Protein AF-A0A0B6XTP5-F1 (afdb_monomer_lite)

Foldseek 3Di:
DPDDDPDPQSPDDPCNCVVPPDDDPVVCPVVVVPDDPDPCVQQVVDPVSVVVVQVVLVVDPVSVVVVVVVVVD

InterPro domains:
  I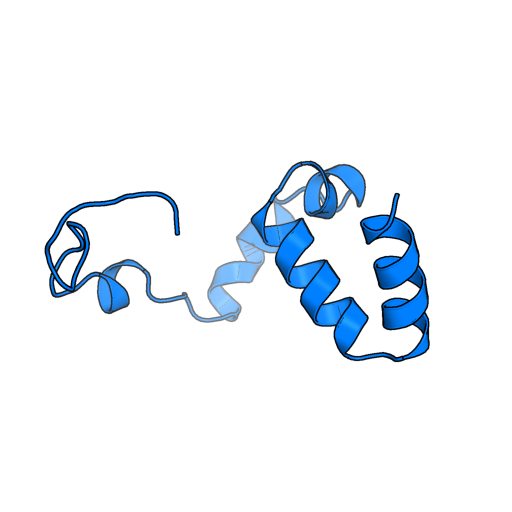PR036305 RGS domain superfamily [SSF48097] (18-72)
  IPR044926 RGS, subdomain 2 [G3DSA:1.10.167.10] (1-73)

Sequence (73 aa):
AREGGGGKRKGKSKKWKQILSFPHISQCADVKNKINQDFNYIFDQQPLGRRLFIEFCNTVELYRRSIGFLNTV

Radius of gyration: 16.76 Å; chains: 1; bounding box: 36×23×39 Å

Secondary structure (DSSP, 8-state):
-----SSTTTT--TTHHHHTPPPPGGGGHHHHHHS---HIIIIIS-HHHHHHHHHHHTTSHHHHHHHHHHHH-

Structure (mmCIF, N/CA/C/O backbone):
data_AF-A0A0B6XTP5-F1
#
_entry.id   AF-A0A0B6XTP5-F1
#
loop_
_atom_site.group_PDB
_atom_site.id
_atom_site.type_symbol
_atom_site.label_atom_id
_atom_site.label_alt_id
_atom_site.label_comp_id
_atom_site.label_asym_id
_atom_site.label_entity_id
_atom_site.label_seq_id
_atom_site.pdbx_PDB_ins_code
_atom_site.Cartn_x
_atom_site.Cartn_y
_atom_site.Cartn_z
_atom_site.occupancy
_atom_site.B_iso_or_equiv
_atom_site.auth_seq_id
_atom_site.auth_comp_id
_atom_site.auth_asym_id
_atom_site.auth_atom_id
_atom_site.pdbx_PDB_model_num
ATOM 1 N N . ALA A 1 1 ? 5.828 10.673 11.339 1.00 57.59 1 ALA A N 1
ATOM 2 C CA . ALA A 1 1 ? 6.273 10.782 12.744 1.00 57.59 1 ALA A CA 1
ATOM 3 C C . ALA A 1 1 ? 6.699 12.223 13.061 1.00 57.59 1 ALA A C 1
ATOM 5 O O . ALA A 1 1 ? 7.826 12.435 13.476 1.00 57.59 1 ALA A O 1
ATOM 6 N N . ARG A 1 2 ? 5.812 13.209 12.840 1.00 56.62 2 ARG A N 1
ATOM 7 C CA . ARG A 1 2 ? 6.152 14.641 12.954 1.00 56.62 2 ARG A CA 1
ATOM 8 C C . ARG A 1 2 ? 5.514 15.376 14.136 1.00 56.62 2 ARG A C 1
ATOM 10 O O . ARG A 1 2 ? 5.959 16.466 14.445 1.00 56.62 2 ARG A O 1
ATOM 17 N N . GLU A 1 3 ? 4.567 14.776 14.856 1.00 61.75 3 GLU A N 1
ATOM 18 C CA . GLU A 1 3 ? 4.065 15.385 16.093 1.00 61.75 3 GLU A CA 1
ATOM 19 C C . GLU A 1 3 ? 4.858 14.916 17.320 1.00 61.75 3 GLU A C 1
ATOM 21 O O . GLU A 1 3 ? 4.996 13.710 17.600 1.00 61.75 3 GLU A O 1
ATOM 26 N N . GLY A 1 4 ? 5.401 15.910 18.024 1.00 64.44 4 GLY A N 1
ATOM 27 C CA . GLY A 1 4 ? 5.984 15.824 19.354 1.00 64.44 4 GLY A CA 1
ATOM 28 C C . GLY A 1 4 ? 4.939 16.212 20.395 1.00 64.44 4 GLY A C 1
ATOM 29 O O . GLY A 1 4 ? 4.714 17.383 20.654 1.00 64.44 4 GLY A O 1
ATOM 30 N N . GLY A 1 5 ? 4.302 15.208 20.990 1.00 58.50 5 GLY A N 1
ATOM 31 C CA . GLY A 1 5 ? 3.531 15.347 22.222 1.00 58.50 5 GLY A CA 1
ATOM 32 C C . GLY A 1 5 ? 3.992 14.247 23.167 1.00 58.50 5 GLY A C 1
ATOM 33 O O . GLY A 1 5 ? 3.913 13.073 22.803 1.00 58.50 5 GLY A O 1
ATOM 34 N N . GLY A 1 6 ? 4.513 14.619 24.340 1.00 61.03 6 GLY A N 1
ATOM 35 C CA . GLY A 1 6 ? 5.305 13.781 25.262 1.00 61.03 6 GLY A CA 1
ATOM 36 C C . GLY A 1 6 ? 4.615 12.557 25.885 1.00 61.03 6 GLY A C 1
ATOM 37 O O . GLY A 1 6 ? 5.160 11.944 26.795 1.00 61.03 6 GLY A O 1
ATOM 38 N N . GLY A 1 7 ? 3.433 12.160 25.409 1.00 66.88 7 GLY A N 1
ATOM 39 C CA . GLY A 1 7 ? 2.762 10.927 25.823 1.00 66.88 7 GLY A CA 1
ATOM 40 C C . GLY A 1 7 ? 3.034 9.763 24.866 1.00 66.88 7 GLY A C 1
ATOM 41 O O . GLY A 1 7 ? 3.038 9.946 23.649 1.00 66.88 7 GLY A O 1
ATOM 42 N N . LYS A 1 8 ? 3.130 8.526 25.390 1.00 68.38 8 LYS A N 1
ATOM 43 C CA . LYS A 1 8 ? 3.317 7.284 24.592 1.00 68.38 8 LYS A CA 1
ATOM 44 C C . LYS A 1 8 ? 2.337 7.138 23.415 1.00 68.38 8 LYS A C 1
ATOM 46 O O . LYS A 1 8 ? 2.628 6.437 22.452 1.00 68.38 8 LYS A O 1
ATOM 51 N N . ARG A 1 9 ? 1.161 7.771 23.495 1.00 70.81 9 ARG A N 1
ATOM 52 C CA . ARG A 1 9 ? 0.108 7.704 22.470 1.00 70.81 9 ARG A CA 1
ATOM 53 C C . ARG A 1 9 ? 0.031 8.914 21.544 1.00 70.81 9 ARG A C 1
ATOM 55 O O . ARG A 1 9 ? -0.750 8.842 20.603 1.00 70.81 9 ARG A O 1
ATOM 62 N N . LYS A 1 10 ? 0.806 9.982 21.777 1.00 84.44 10 LYS A N 1
ATOM 63 C CA . LYS A 1 10 ? 0.789 11.213 20.961 1.00 84.44 10 LYS A CA 1
ATOM 64 C C . LYS A 1 10 ? -0.644 11.687 20.645 1.00 84.44 10 LYS A C 1
ATOM 66 O O . LYS A 1 10 ? -1.027 11.768 19.488 1.00 84.44 10 LYS A O 1
ATOM 71 N N . GLY A 1 11 ? -1.480 11.841 21.677 1.00 84.12 11 GLY A N 1
ATOM 72 C CA . GLY A 1 11 ? -2.882 12.274 21.534 1.00 84.12 11 GLY A CA 1
ATOM 73 C C . GLY A 1 11 ? -3.888 11.223 21.032 1.00 84.12 11 GLY A C 1
ATOM 74 O O . GLY A 1 11 ? -5.087 11.481 21.039 1.00 84.12 11 GLY A O 1
ATOM 75 N N . LYS A 1 12 ? -3.462 10.013 20.638 1.00 88.38 12 LYS A N 1
ATOM 76 C CA . LYS A 1 12 ? -4.378 8.993 20.092 1.00 88.38 12 LYS A CA 1
ATOM 77 C C . LYS A 1 12 ? -5.305 8.382 21.150 1.00 88.38 12 LYS A C 1
ATOM 79 O O . LYS A 1 12 ? -4.863 7.986 22.233 1.00 88.38 12 LYS A O 1
ATOM 84 N N . SER A 1 13 ? -6.573 8.193 20.774 1.00 91.12 13 SER A N 1
ATOM 85 C CA . SER A 1 13 ? -7.587 7.468 21.556 1.00 91.12 13 SER A CA 1
ATOM 86 C C . SER A 1 13 ? -7.118 6.069 21.972 1.00 91.12 13 SER A C 1
ATOM 88 O O . SER A 1 13 ? -6.449 5.381 21.207 1.00 91.12 13 SER A O 1
ATOM 90 N N . LYS A 1 14 ? -7.544 5.579 23.146 1.00 91.56 14 LYS A N 1
ATOM 91 C CA . LYS A 1 14 ? -7.330 4.182 23.586 1.00 91.56 14 LYS A CA 1
ATOM 92 C C . LYS A 1 14 ? -7.825 3.152 22.559 1.00 91.56 14 LYS A C 1
ATOM 94 O O . LYS A 1 14 ? -7.222 2.091 22.440 1.00 91.56 14 LYS A O 1
ATOM 99 N N . LYS A 1 15 ? -8.881 3.485 21.809 1.00 94.75 15 LYS A N 1
ATOM 100 C CA . LYS A 1 15 ? -9.534 2.612 20.821 1.00 94.75 15 LYS A CA 1
ATOM 101 C C . LYS A 1 15 ? -9.123 2.908 19.373 1.00 94.75 15 LYS A C 1
ATOM 103 O O . LYS A 1 15 ? -9.765 2.408 18.459 1.00 94.75 15 LYS A O 1
ATOM 108 N N . TRP A 1 16 ? -8.066 3.694 19.132 1.00 93.88 16 TRP A N 1
ATOM 109 C CA . TRP A 1 16 ? -7.711 4.152 17.776 1.00 93.88 16 TRP A CA 1
ATOM 110 C C . TRP A 1 16 ? -7.575 3.014 16.751 1.00 93.88 16 TRP A C 1
ATOM 112 O O . TRP A 1 16 ? -7.966 3.188 15.606 1.00 93.88 16 TRP A O 1
ATOM 122 N N . LYS A 1 17 ? -7.084 1.838 17.169 1.00 94.12 17 LYS A N 1
ATOM 123 C CA . LYS A 1 17 ? -6.977 0.651 16.305 1.00 94.12 17 LYS A CA 1
ATOM 124 C C . LYS A 1 17 ? -8.333 0.090 15.871 1.00 94.12 17 LYS A C 1
ATOM 126 O O . LYS A 1 17 ? -8.439 -0.412 14.766 1.00 94.12 17 LYS A O 1
ATOM 131 N N . GLN A 1 18 ? -9.341 0.150 16.742 1.00 96.44 18 GLN A N 1
ATOM 132 C CA . GLN A 1 18 ? -10.703 -0.288 16.418 1.00 96.44 18 GLN A CA 1
ATOM 133 C C . GLN A 1 18 ? -11.373 0.722 15.483 1.00 96.44 18 GLN A C 1
ATOM 135 O O . GLN A 1 18 ? -11.976 0.333 14.492 1.00 96.44 18 GLN A O 1
ATOM 140 N N . ILE A 1 19 ? -11.201 2.017 15.770 1.00 95.69 19 ILE A N 1
ATOM 141 C CA . ILE A 1 19 ? -11.753 3.115 14.962 1.00 95.69 19 ILE A CA 1
ATOM 142 C C . ILE A 1 19 ? -11.168 3.109 13.544 1.00 95.69 19 ILE A C 1
ATOM 144 O O . ILE A 1 19 ? -11.895 3.309 12.583 1.00 95.69 19 ILE A O 1
ATOM 148 N N . LEU A 1 20 ? -9.861 2.866 13.415 1.00 95.75 20 LEU A N 1
ATOM 149 C CA . LEU A 1 20 ? -9.149 2.799 12.134 1.00 95.75 20 LEU A CA 1
ATOM 150 C C . LEU A 1 20 ? -8.948 1.353 11.657 1.00 95.75 20 LEU A C 1
ATOM 152 O O . LEU A 1 20 ? -7.958 1.059 10.986 1.00 95.75 20 LEU A O 1
ATOM 156 N N . SER A 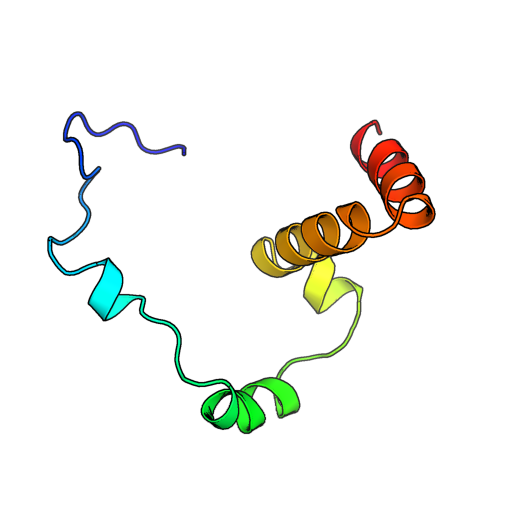1 21 ? -9.829 0.435 12.060 1.00 96.81 21 SER A N 1
ATOM 157 C CA . SER A 1 21 ? -9.774 -0.936 11.556 1.00 96.81 21 SER A CA 1
ATOM 158 C C . SER A 1 21 ? -10.154 -0.954 10.078 1.00 96.81 21 SER A C 1
ATOM 160 O O . SER A 1 21 ? -11.043 -0.223 9.642 1.00 96.81 21 SER A O 1
ATOM 162 N N . PHE A 1 22 ? -9.442 -1.759 9.291 1.00 96.19 22 PHE A N 1
ATOM 163 C CA . PHE A 1 22 ? -9.765 -1.886 7.879 1.00 96.19 22 PHE A CA 1
ATOM 164 C C . PHE A 1 22 ? -11.068 -2.669 7.696 1.00 96.19 22 PHE A C 1
ATOM 166 O O . PHE A 1 22 ? -11.289 -3.656 8.406 1.00 96.19 22 PHE A O 1
ATOM 173 N N . PRO A 1 23 ? -11.911 -2.269 6.732 1.00 96.31 23 PRO A N 1
ATOM 174 C CA . PRO A 1 23 ? -13.037 -3.089 6.323 1.00 96.31 23 PRO A CA 1
ATOM 175 C C . PRO A 1 23 ? -12.543 -4.368 5.628 1.00 96.31 23 PRO A C 1
ATOM 177 O O . PRO A 1 23 ? -11.409 -4.447 5.148 1.00 96.31 23 PRO A O 1
ATOM 180 N N . HIS A 1 24 ? -13.410 -5.378 5.546 1.00 96.00 24 HIS A N 1
ATOM 181 C CA . HIS A 1 24 ? -13.131 -6.571 4.747 1.00 96.00 24 HIS A CA 1
ATOM 182 C C . HIS A 1 24 ? -13.058 -6.214 3.251 1.00 96.00 24 HIS A C 1
ATOM 184 O O . HIS A 1 24 ? -13.805 -5.352 2.791 1.00 96.00 24 HIS A O 1
ATOM 190 N N . ILE A 1 25 ? -12.219 -6.910 2.471 1.00 95.31 25 ILE A N 1
ATOM 191 C CA . ILE A 1 25 ? -11.971 -6.588 1.051 1.00 95.31 25 ILE A CA 1
ATOM 192 C C . ILE A 1 25 ? -13.244 -6.574 0.190 1.00 95.31 25 ILE A C 1
ATOM 194 O O . ILE A 1 25 ? -13.339 -5.799 -0.759 1.00 95.31 25 ILE A O 1
ATOM 198 N N . SER A 1 26 ? -14.256 -7.368 0.551 1.00 95.00 26 SER A N 1
ATOM 199 C CA . SER A 1 26 ? -15.552 -7.380 -0.142 1.00 95.00 26 SER A CA 1
ATOM 200 C C . SER A 1 26 ? -16.295 -6.042 -0.067 1.00 95.00 26 SER A C 1
ATOM 202 O O . SER A 1 26 ? -17.081 -5.736 -0.954 1.00 95.00 26 SER A O 1
ATOM 204 N N . GLN A 1 27 ? -16.034 -5.229 0.959 1.00 94.81 27 GLN A N 1
ATOM 205 C CA . GLN A 1 27 ? -16.645 -3.908 1.137 1.00 94.81 27 GLN A CA 1
ATOM 206 C C . GLN A 1 27 ? -15.930 -2.821 0.317 1.00 94.81 27 GLN A C 1
ATOM 208 O O . GLN A 1 27 ? -16.426 -1.706 0.196 1.00 94.81 27 GLN A O 1
ATOM 213 N N . CYS A 1 28 ? -14.767 -3.129 -0.265 1.00 95.31 28 CYS A N 1
ATOM 214 C CA . CYS A 1 28 ? -13.981 -2.177 -1.048 1.00 95.31 28 CYS A CA 1
ATOM 215 C C . CYS A 1 28 ? -14.368 -2.145 -2.536 1.00 95.31 28 CYS A C 1
ATOM 217 O O . CYS A 1 28 ? -13.832 -1.318 -3.273 1.00 95.31 28 CYS A O 1
ATOM 219 N N . ALA A 1 29 ? -15.264 -3.027 -2.997 1.00 94.00 29 ALA A N 1
ATOM 220 C CA . ALA A 1 29 ? -15.614 -3.157 -4.414 1.00 94.00 29 ALA A CA 1
ATOM 221 C C . ALA A 1 29 ? -16.161 -1.846 -5.006 1.00 94.00 29 ALA A C 1
ATOM 223 O O . ALA A 1 29 ? -15.687 -1.390 -6.046 1.00 94.00 29 ALA A O 1
ATOM 224 N N . ASP A 1 30 ? -17.074 -1.183 -4.297 1.00 93.12 30 ASP A N 1
ATOM 225 C CA . ASP A 1 30 ? -17.644 0.094 -4.739 1.00 93.12 30 ASP A CA 1
ATOM 226 C C . ASP A 1 30 ? -16.597 1.208 -4.794 1.00 93.12 30 ASP A C 1
ATOM 228 O O . ASP A 1 3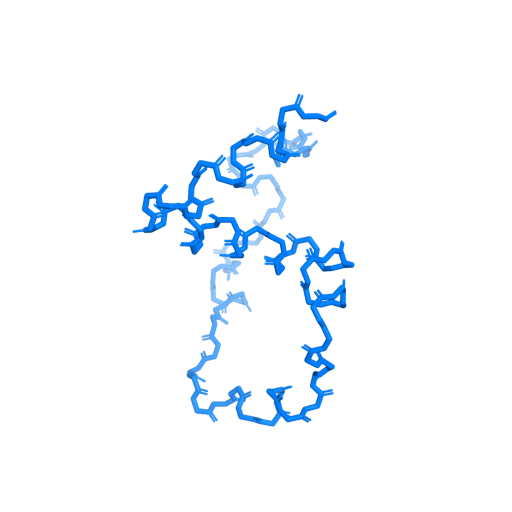0 ? -16.596 2.027 -5.712 1.00 93.12 30 ASP A O 1
ATOM 232 N N . VAL A 1 31 ? -15.679 1.229 -3.824 1.00 91.50 31 VAL A N 1
ATOM 233 C CA . VAL A 1 31 ? -14.582 2.206 -3.780 1.00 91.50 31 VAL A CA 1
ATOM 234 C C . VAL A 1 31 ? -13.641 1.993 -4.963 1.00 91.50 31 VAL A C 1
ATOM 236 O O . VAL A 1 31 ? -13.274 2.960 -5.629 1.00 91.50 31 VAL A O 1
ATOM 239 N N . LYS A 1 32 ? -13.309 0.736 -5.281 1.00 90.00 32 LYS A N 1
ATOM 240 C CA . LYS A 1 32 ? -12.473 0.375 -6.435 1.00 90.00 32 LYS A CA 1
ATOM 241 C C . LYS A 1 32 ? -13.074 0.843 -7.764 1.00 90.00 32 LYS A C 1
ATOM 243 O O . LYS A 1 32 ? -12.325 1.223 -8.657 1.00 90.00 32 LYS A O 1
ATOM 248 N N . ASN A 1 33 ? -14.398 0.827 -7.893 1.00 90.69 33 ASN A N 1
ATOM 249 C CA . ASN A 1 33 ? -15.078 1.255 -9.118 1.00 90.69 33 ASN A CA 1
ATOM 250 C C . ASN A 1 33 ? -15.194 2.783 -9.244 1.00 90.69 33 ASN A C 1
ATOM 252 O O . ASN A 1 33 ? -15.336 3.291 -10.350 1.00 90.69 33 ASN A O 1
ATOM 256 N N . LYS A 1 34 ? -15.150 3.518 -8.126 1.00 93.06 34 LYS A N 1
ATOM 257 C CA . LYS A 1 34 ? -15.272 4.987 -8.101 1.00 93.06 34 LYS A CA 1
ATOM 258 C C . LYS A 1 34 ? -13.932 5.715 -8.154 1.00 93.06 34 LYS A C 1
ATOM 260 O O . LYS A 1 34 ? -13.896 6.886 -8.523 1.00 93.06 34 LYS A O 1
ATOM 265 N N . ILE A 1 35 ? -12.852 5.065 -7.726 1.00 91.00 35 ILE A N 1
ATOM 266 C CA . ILE A 1 35 ? -11.528 5.682 -7.710 1.00 91.00 35 ILE A CA 1
ATOM 267 C C . ILE A 1 35 ? -10.980 5.804 -9.136 1.00 91.00 35 ILE A C 1
ATOM 269 O O . ILE A 1 35 ? -11.095 4.876 -9.936 1.00 91.00 35 ILE A O 1
ATOM 273 N N . ASN A 1 36 ? -10.356 6.942 -9.446 1.00 91.50 36 ASN A N 1
ATOM 274 C CA . ASN A 1 36 ? -9.629 7.090 -10.700 1.00 91.50 36 ASN A CA 1
ATOM 275 C C . ASN A 1 36 ? -8.408 6.144 -10.701 1.00 91.50 36 ASN A C 1
ATOM 277 O O . ASN A 1 36 ? -7.657 6.099 -9.726 1.00 91.50 36 ASN A O 1
ATOM 281 N N . GLN A 1 37 ? -8.239 5.376 -11.781 1.00 89.31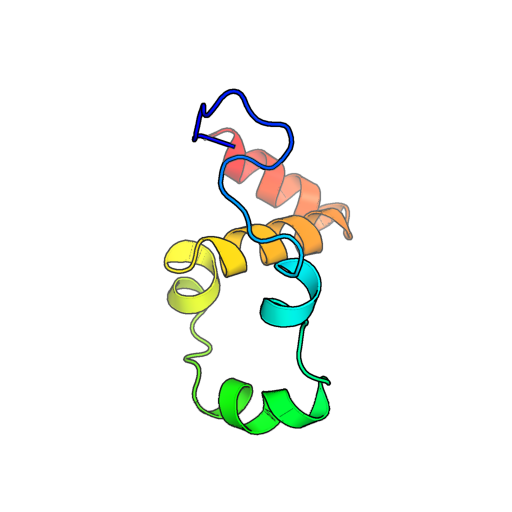 37 GLN A N 1
ATOM 282 C CA . GLN A 1 37 ? -7.157 4.401 -11.955 1.00 89.31 37 GLN A CA 1
ATOM 283 C C . GLN A 1 37 ? -5.905 4.975 -12.632 1.00 89.31 37 GLN A C 1
ATOM 285 O O . GLN A 1 37 ? -4.938 4.244 -12.845 1.00 89.31 37 GLN A O 1
ATOM 290 N N . ASP A 1 38 ? -5.896 6.273 -12.935 1.00 93.69 38 ASP A N 1
ATOM 291 C CA . ASP A 1 38 ? -4.738 6.962 -13.491 1.00 93.69 38 ASP A CA 1
ATOM 292 C C . ASP A 1 38 ? -3.514 6.822 -12.579 1.00 93.69 38 ASP A C 1
ATOM 294 O O . ASP A 1 38 ? -3.564 7.101 -11.376 1.00 93.69 38 ASP A O 1
ATOM 298 N N . PHE A 1 39 ? -2.380 6.453 -13.182 1.00 89.12 39 PHE A N 1
ATOM 299 C CA . PHE A 1 39 ? -1.113 6.256 -12.477 1.00 89.12 39 PHE A CA 1
ATOM 300 C C . PHE A 1 39 ? -0.732 7.494 -11.650 1.00 89.12 39 PHE A C 1
ATOM 302 O O . PHE A 1 39 ? -0.495 7.394 -10.449 1.00 89.12 39 PHE A O 1
ATOM 309 N N . ASN A 1 40 ? -0.773 8.682 -12.258 1.00 91.25 40 ASN A N 1
ATOM 310 C CA . ASN A 1 40 ? -0.428 9.937 -11.580 1.00 91.25 40 ASN A CA 1
ATOM 311 C C . ASN A 1 40 ? -1.367 10.231 -10.397 1.00 91.25 40 ASN A C 1
ATOM 313 O O . ASN A 1 40 ? -0.942 10.750 -9.366 1.00 91.25 40 ASN A O 1
ATOM 317 N N . TYR A 1 41 ? -2.648 9.875 -10.520 1.00 91.38 41 TYR A N 1
ATOM 318 C CA . TYR A 1 41 ? -3.627 10.091 -9.460 1.00 91.38 41 TYR A CA 1
ATOM 319 C C . TYR A 1 41 ? -3.402 9.150 -8.269 1.00 91.38 41 TYR A C 1
ATOM 321 O O . TYR A 1 41 ? -3.433 9.588 -7.118 1.00 91.38 41 TYR A O 1
ATOM 329 N N . ILE A 1 42 ? -3.163 7.860 -8.521 1.00 88.12 42 ILE A N 1
ATOM 330 C CA . ILE A 1 42 ? -2.954 6.871 -7.455 1.00 88.12 42 ILE A CA 1
ATOM 331 C C . ILE A 1 42 ? -1.569 7.022 -6.821 1.00 88.12 42 ILE A C 1
ATOM 333 O O . ILE A 1 42 ? -1.443 6.904 -5.604 1.00 88.12 42 ILE A O 1
ATOM 337 N N . PHE A 1 43 ? -0.524 7.267 -7.609 1.00 86.12 43 PHE A N 1
ATOM 338 C CA . PHE A 1 43 ? 0.853 7.150 -7.129 1.00 86.12 43 PHE A CA 1
ATOM 339 C C . PHE A 1 43 ? 1.524 8.481 -6.810 1.00 86.12 43 PHE A C 1
ATOM 341 O O . PHE A 1 43 ? 2.260 8.529 -5.830 1.00 86.12 43 PHE A O 1
ATOM 348 N N . ASP A 1 44 ? 1.260 9.558 -7.551 1.00 83.12 44 ASP A N 1
ATOM 349 C CA . ASP A 1 44 ? 1.935 10.842 -7.305 1.00 83.12 44 ASP A CA 1
ATOM 350 C C . ASP A 1 44 ? 1.111 11.770 -6.414 1.00 83.12 44 ASP A C 1
ATOM 352 O O . ASP A 1 44 ? 1.638 12.386 -5.487 1.00 83.12 44 ASP A O 1
ATOM 356 N N . GLN A 1 45 ? -0.200 11.843 -6.649 1.00 92.56 45 G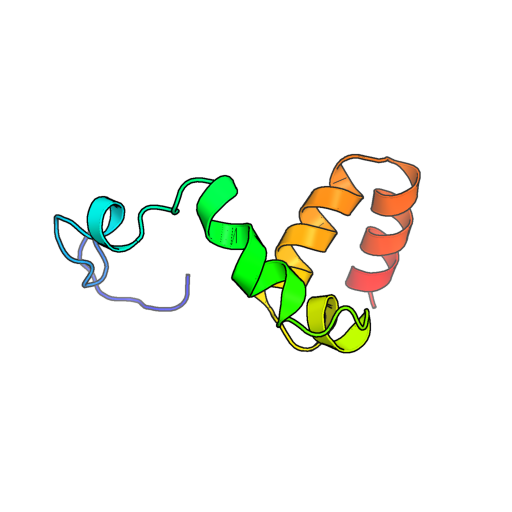LN A N 1
ATOM 357 C CA . GLN A 1 45 ? -1.079 12.755 -5.910 1.00 92.56 45 GLN A CA 1
ATOM 358 C C . GLN A 1 45 ? -1.509 12.207 -4.545 1.00 92.56 45 GLN A C 1
ATOM 360 O O . GLN A 1 45 ? -1.843 12.982 -3.648 1.00 92.56 45 GLN A O 1
ATOM 365 N N . GLN A 1 46 ? -1.492 10.883 -4.360 1.00 92.12 46 GLN A N 1
ATOM 366 C CA . GLN A 1 46 ? -1.870 10.240 -3.103 1.00 92.12 46 GLN A CA 1
ATOM 367 C C . GLN A 1 46 ? -0.636 9.720 -2.351 1.00 92.12 46 GLN A C 1
ATOM 369 O O . GLN A 1 46 ? -0.070 8.688 -2.720 1.00 92.12 46 GLN A O 1
ATOM 374 N N . PRO A 1 47 ? -0.250 10.336 -1.216 1.00 92.06 47 PRO A N 1
ATOM 375 C CA . PRO A 1 47 ? 0.932 9.920 -0.458 1.00 92.06 47 PRO A CA 1
ATOM 376 C C . PRO A 1 47 ? 0.888 8.461 0.021 1.00 92.06 47 PRO A C 1
ATOM 378 O O . PRO A 1 47 ? 1.925 7.803 0.123 1.00 92.06 47 PRO A O 1
ATOM 381 N N . LEU A 1 48 ? -0.310 7.946 0.328 1.00 93.50 48 LEU A N 1
ATOM 382 C CA . LEU A 1 48 ? -0.499 6.543 0.706 1.00 93.50 48 LEU A CA 1
ATOM 383 C C . LEU A 1 48 ? -0.319 5.605 -0.491 1.00 93.50 48 LEU A C 1
ATOM 385 O O . LEU A 1 48 ? 0.357 4.588 -0.348 1.00 93.50 48 LEU A O 1
ATOM 389 N N . GLY A 1 49 ? -0.860 5.962 -1.658 1.00 92.50 49 GLY A N 1
ATOM 390 C CA . GLY A 1 49 ? -0.690 5.182 -2.882 1.00 92.50 49 GLY A CA 1
ATOM 391 C C . GLY A 1 49 ? 0.772 5.129 -3.321 1.00 92.50 49 GLY A C 1
ATOM 392 O O . GLY A 1 49 ? 1.289 4.035 -3.549 1.00 92.50 49 GLY A O 1
ATOM 393 N N . ARG A 1 50 ? 1.495 6.262 -3.271 1.00 91.69 50 ARG A N 1
ATOM 394 C CA . ARG A 1 50 ? 2.956 6.304 -3.479 1.00 91.69 50 ARG A CA 1
ATOM 395 C C . ARG A 1 50 ? 3.691 5.311 -2.589 1.00 91.69 50 ARG A C 1
ATOM 397 O O . ARG A 1 50 ? 4.559 4.567 -3.037 1.00 91.69 50 ARG A O 1
ATOM 404 N N . ARG A 1 51 ? 3.365 5.318 -1.295 1.00 93.12 51 ARG A N 1
ATOM 405 C CA . ARG A 1 51 ? 4.037 4.474 -0.307 1.00 93.12 51 ARG A CA 1
ATOM 406 C C . ARG A 1 51 ? 3.774 2.991 -0.558 1.00 93.12 51 ARG A C 1
ATOM 408 O O . ARG A 1 51 ? 4.727 2.218 -0.539 1.00 93.12 51 ARG A O 1
ATOM 415 N N . LEU A 1 52 ? 2.517 2.614 -0.793 1.00 93.94 52 LEU A N 1
ATOM 416 C CA . LEU A 1 52 ? 2.138 1.228 -1.086 1.00 93.94 52 LEU A CA 1
ATOM 417 C C . LEU A 1 52 ? 2.787 0.733 -2.382 1.00 93.94 52 LEU A C 1
ATOM 419 O O . LEU A 1 52 ? 3.235 -0.407 -2.451 1.00 93.94 52 LEU A O 1
ATOM 423 N N . PHE A 1 53 ? 2.907 1.599 -3.385 1.00 91.94 53 PHE A N 1
ATOM 424 C CA . PHE A 1 53 ? 3.603 1.275 -4.625 1.00 91.94 53 PHE A CA 1
ATOM 425 C C . PHE A 1 53 ? 5.093 1.036 -4.427 1.00 91.94 53 PHE A C 1
ATOM 427 O O . PHE A 1 53 ? 5.629 0.064 -4.942 1.00 91.94 53 PHE A O 1
ATOM 434 N N . ILE A 1 54 ? 5.771 1.875 -3.642 1.00 92.25 54 ILE A N 1
ATOM 435 C CA . ILE A 1 54 ? 7.183 1.653 -3.307 1.00 92.25 54 ILE A CA 1
ATOM 436 C C . ILE A 1 54 ? 7.353 0.329 -2.557 1.00 92.25 54 ILE A C 1
ATOM 438 O O . ILE A 1 54 ? 8.281 -0.423 -2.845 1.00 92.25 54 ILE A O 1
ATOM 442 N N . GLU A 1 55 ? 6.455 0.027 -1.617 1.00 94.31 55 GLU A N 1
ATOM 443 C CA . GLU A 1 55 ? 6.444 -1.252 -0.905 1.00 94.31 55 GLU A CA 1
ATOM 444 C C . GLU A 1 55 ? 6.286 -2.431 -1.874 1.00 94.31 55 GLU A C 1
ATOM 446 O O . GLU A 1 55 ? 7.064 -3.380 -1.797 1.00 94.31 55 GLU A O 1
ATOM 451 N N . PHE A 1 56 ? 5.385 -2.324 -2.856 1.00 94.06 56 PHE A N 1
ATOM 452 C CA . PHE A 1 56 ? 5.257 -3.291 -3.946 1.00 94.06 56 PHE A CA 1
ATOM 453 C C . PHE A 1 56 ? 6.538 -3.402 -4.789 1.00 94.06 56 PHE A C 1
ATOM 455 O O . PHE A 1 56 ? 7.032 -4.507 -5.004 1.00 94.06 56 PHE A O 1
ATOM 462 N N . CYS A 1 57 ? 7.130 -2.289 -5.222 1.00 94.62 57 CYS A N 1
ATOM 463 C CA . CYS A 1 57 ? 8.366 -2.288 -6.009 1.00 94.62 57 CYS A CA 1
ATOM 464 C C . CYS A 1 57 ? 9.530 -2.953 -5.267 1.00 94.62 57 CYS A C 1
ATOM 466 O O . CYS A 1 57 ? 10.379 -3.580 -5.892 1.00 94.62 57 CYS A O 1
ATOM 468 N N . ASN A 1 58 ? 9.558 -2.879 -3.936 1.00 94.62 58 ASN A N 1
ATOM 469 C CA . ASN A 1 58 ? 10.574 -3.551 -3.130 1.00 94.62 58 ASN A CA 1
ATOM 470 C C . ASN A 1 58 ? 10.425 -5.082 -3.095 1.00 94.62 58 ASN A C 1
ATOM 472 O O . ASN A 1 58 ? 11.358 -5.755 -2.661 1.00 94.62 58 ASN A O 1
ATOM 476 N N . THR A 1 59 ? 9.300 -5.641 -3.556 1.00 96.81 59 THR A N 1
ATOM 477 C CA . THR A 1 59 ? 9.090 -7.100 -3.631 1.00 96.81 59 THR A CA 1
ATOM 478 C C . THR A 1 59 ? 9.749 -7.747 -4.852 1.00 96.81 59 THR A C 1
ATOM 480 O O . THR A 1 59 ? 9.986 -8.953 -4.848 1.00 96.81 59 THR A O 1
ATOM 483 N N . VAL A 1 60 ? 10.084 -6.960 -5.884 1.00 96.50 60 VAL A N 1
ATOM 484 C CA . VAL A 1 60 ? 10.678 -7.439 -7.140 1.00 96.50 60 VAL A CA 1
ATOM 485 C C . VAL A 1 60 ? 11.981 -6.690 -7.404 1.00 96.50 60 VAL A C 1
ATOM 487 O O . VAL A 1 60 ? 11.995 -5.470 -7.546 1.00 96.50 60 VAL A O 1
ATOM 490 N N . GLU A 1 61 ? 13.087 -7.424 -7.531 1.00 93.94 61 GLU A N 1
ATOM 491 C CA . GLU A 1 61 ? 14.435 -6.844 -7.634 1.00 93.94 61 GLU A CA 1
ATOM 492 C C . GLU A 1 61 ? 14.589 -5.836 -8.785 1.00 93.94 61 GLU A C 1
ATOM 494 O O . GLU A 1 61 ? 15.244 -4.806 -8.623 1.00 93.94 61 GLU A O 1
ATOM 499 N N . LEU A 1 62 ? 13.952 -6.094 -9.932 1.00 94.38 62 LEU A N 1
ATOM 500 C CA . LEU A 1 62 ? 13.961 -5.177 -11.074 1.00 94.38 62 LEU A CA 1
ATOM 501 C C . LEU A 1 62 ? 13.358 -3.811 -10.708 1.00 94.38 62 LEU A C 1
ATOM 503 O O . LEU A 1 62 ? 13.978 -2.776 -10.946 1.00 94.38 62 LEU A O 1
ATOM 507 N N . TYR A 1 63 ? 12.176 -3.807 -10.089 1.00 95.56 63 TYR A N 1
ATOM 508 C CA . TYR A 1 63 ? 11.471 -2.579 -9.719 1.00 95.56 63 TYR A CA 1
ATOM 509 C C . TYR A 1 63 ? 12.165 -1.854 -8.569 1.00 95.56 63 TYR A C 1
ATOM 511 O O . TYR A 1 63 ? 12.227 -0.624 -8.570 1.00 95.56 63 TYR A O 1
ATOM 519 N N . ARG A 1 64 ? 12.751 -2.605 -7.630 1.00 95.75 64 ARG A N 1
ATOM 520 C CA . ARG A 1 64 ? 13.544 -2.067 -6.521 1.00 95.75 64 ARG A CA 1
ATOM 521 C C . ARG A 1 64 ? 14.702 -1.198 -7.015 1.00 95.75 64 ARG A C 1
ATOM 523 O O . ARG A 1 64 ? 14.935 -0.125 -6.465 1.00 95.75 64 ARG A O 1
ATOM 530 N N . ARG A 1 65 ? 15.404 -1.620 -8.072 1.00 93.94 65 ARG A N 1
ATOM 531 C CA . ARG A 1 65 ? 16.493 -0.831 -8.677 1.00 93.94 65 ARG A CA 1
ATOM 532 C C . ARG A 1 65 ? 15.973 0.455 -9.311 1.00 93.94 65 ARG A C 1
ATOM 534 O O . ARG A 1 65 ? 16.515 1.523 -9.038 1.00 93.94 65 ARG A O 1
ATOM 541 N N . SER A 1 66 ? 14.900 0.363 -10.098 1.00 93.69 66 SER A N 1
ATOM 542 C CA . SER A 1 66 ? 14.286 1.523 -10.756 1.00 93.69 66 SER A CA 1
ATOM 543 C C . SER A 1 66 ? 13.779 2.555 -9.747 1.00 93.69 66 SER A C 1
ATOM 545 O O . SER A 1 66 ? 14.076 3.740 -9.875 1.00 93.69 66 SER A O 1
ATOM 547 N N . ILE A 1 67 ? 13.061 2.119 -8.708 1.00 92.56 67 ILE A N 1
ATOM 548 C CA . ILE A 1 67 ? 12.544 3.029 -7.680 1.00 92.56 67 ILE A CA 1
ATOM 549 C C . ILE A 1 67 ? 13.658 3.555 -6.768 1.00 92.56 67 ILE A C 1
ATOM 551 O O . ILE A 1 67 ? 13.565 4.674 -6.270 1.00 92.56 67 ILE A O 1
ATOM 555 N N . GLY A 1 68 ? 14.725 2.776 -6.563 1.00 91.19 68 GLY A N 1
ATOM 556 C CA . GLY A 1 68 ? 15.932 3.219 -5.873 1.00 91.19 68 GLY A CA 1
ATOM 557 C C . GLY A 1 68 ? 16.571 4.403 -6.591 1.00 91.19 68 GLY A C 1
ATOM 558 O O . GLY A 1 68 ? 16.782 5.437 -5.968 1.00 91.19 68 GLY A O 1
ATOM 559 N N . PHE A 1 69 ? 16.770 4.292 -7.906 1.00 92.06 69 PHE A N 1
ATOM 560 C CA . PHE A 1 69 ? 17.273 5.389 -8.733 1.00 92.06 69 PHE A CA 1
ATOM 561 C C . PHE A 1 69 ? 16.370 6.632 -8.662 1.00 92.06 69 PHE A C 1
ATOM 563 O O . PHE A 1 69 ? 16.848 7.728 -8.382 1.00 92.06 69 PHE A O 1
ATOM 570 N N . LEU A 1 70 ? 15.053 6.463 -8.821 1.00 88.06 70 LEU A N 1
ATOM 571 C CA . LEU A 1 70 ? 14.102 7.582 -8.779 1.00 88.06 70 LEU A CA 1
ATOM 572 C C . LEU A 1 70 ? 14.040 8.306 -7.425 1.00 88.06 70 LEU A C 1
ATOM 574 O O . LEU A 1 70 ? 13.662 9.468 -7.393 1.00 88.06 70 LEU A O 1
ATOM 578 N N . ASN A 1 71 ? 14.380 7.648 -6.312 1.00 82.56 71 ASN A N 1
ATOM 579 C CA . ASN A 1 71 ? 14.431 8.296 -4.994 1.00 82.56 71 ASN A CA 1
ATOM 580 C C . ASN A 1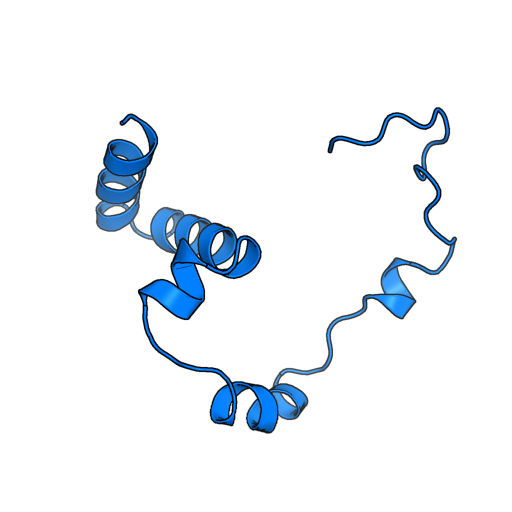 71 ? 15.801 8.926 -4.674 1.00 82.56 71 ASN A C 1
ATOM 582 O O . ASN A 1 71 ? 15.920 9.579 -3.638 1.00 82.56 71 ASN A O 1
ATOM 586 N N . THR A 1 72 ? 16.834 8.685 -5.491 1.00 83.75 72 THR A N 1
ATOM 587 C CA . THR A 1 72 ? 18.158 9.322 -5.333 1.00 83.75 72 THR A CA 1
ATOM 588 C C . THR A 1 72 ? 18.288 10.661 -6.058 1.00 83.75 72 THR A C 1
ATOM 590 O O . THR A 1 72 ? 19.222 11.404 -5.760 1.00 83.75 72 THR A O 1
ATOM 593 N N . VAL A 1 73 ? 17.374 10.945 -6.991 1.00 57.69 73 VAL A N 1
ATOM 594 C CA . VAL A 1 73 ? 17.226 12.233 -7.690 1.00 57.69 73 VAL A CA 1
ATOM 595 C C . VAL A 1 73 ? 16.345 13.159 -6.858 1.00 57.69 73 VAL A C 1
ATOM 597 O O . VAL A 1 73 ? 16.687 14.358 -6.771 1.00 57.69 73 VAL A O 1
#

Organism: NCBI:txid1028688

pLDDT: mean 88.23, std 10.94, range [56.62, 96.81]